Protein AF-A0A1J8QAI2-F1 (afdb_monomer_lite)

InterPro domains:
  IPR027532 Mitochondrial distribution and morphology protein 12 [PF26544] (1-87)
  IPR027532 Mitochondrial distribution and morphology protein 12 [PTHR28204] (1-83)
  IPR031468 Synaptotagmin-like mitochondrial-lipid-binding domain [PS51847] (1-125)

Foldseek 3Di:
DWDDDPVVPPDLVVFVVVQVVVLVVQVVDDDDPVDDRDGDPTDDPDDD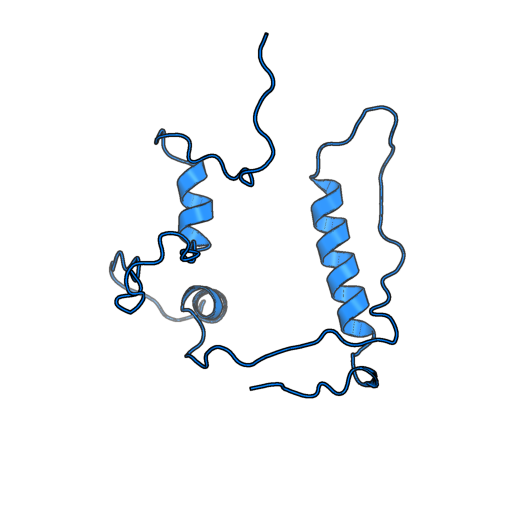DDTDDDPDDDDDDVLVCVVVPPDDDDDDDDPDQPDPPPDPPDPDDDRDQHPVNVVCVVPDDDDDPDPDDPPPDDDDD

Structure (mmCIF, N/CA/C/O backbone):
data_AF-A0A1J8QAI2-F1
#
_entry.id   AF-A0A1J8QAI2-F1
#
loop_
_atom_site.group_PDB
_atom_site.id
_atom_site.type_symbol
_atom_site.label_atom_id
_atom_site.label_alt_id
_atom_site.label_comp_id
_atom_site.label_asym_id
_atom_site.label_entity_id
_atom_site.label_seq_id
_atom_site.pdbx_PDB_ins_code
_atom_site.Cartn_x
_atom_site.Cartn_y
_atom_site.Cartn_z
_atom_site.occupancy
_atom_site.B_iso_or_equiv
_atom_site.auth_seq_id
_atom_site.auth_comp_id
_atom_site.auth_asym_id
_atom_site.auth_atom_id
_atom_site.pdbx_PDB_model_num
ATOM 1 N N . MET A 1 1 ? 8.396 -6.237 -19.706 1.00 78.81 1 MET A N 1
ATOM 2 C CA . MET A 1 1 ? 9.453 -7.139 -19.175 1.00 78.81 1 MET A CA 1
ATOM 3 C C . MET A 1 1 ? 9.090 -7.447 -17.733 1.00 78.81 1 MET A C 1
ATOM 5 O O . MET A 1 1 ? 8.949 -6.489 -16.985 1.00 78.81 1 MET A O 1
ATOM 9 N N . SER A 1 2 ? 8.882 -8.711 -17.353 1.00 85.19 2 SER A N 1
ATOM 10 C CA . SER A 1 2 ? 8.490 -9.062 -15.979 1.00 85.19 2 SER A CA 1
ATOM 11 C C . SER A 1 2 ? 9.674 -8.964 -15.013 1.00 85.19 2 SER A C 1
ATOM 13 O O . SER A 1 2 ? 10.822 -9.221 -15.392 1.00 85.19 2 SER A O 1
ATOM 15 N N . ILE A 1 3 ? 9.402 -8.543 -13.778 1.00 90.94 3 ILE A N 1
ATOM 16 C CA . ILE A 1 3 ? 10.395 -8.442 -12.705 1.00 90.94 3 ILE A CA 1
ATOM 17 C C . ILE A 1 3 ? 9.976 -9.366 -11.567 1.00 90.94 3 ILE A C 1
ATOM 19 O O . ILE A 1 3 ? 8.855 -9.295 -11.077 1.00 90.94 3 ILE A O 1
ATOM 23 N N . GLU A 1 4 ? 10.917 -10.185 -11.107 1.00 90.06 4 GLU A N 1
ATOM 24 C CA . GLU A 1 4 ? 10.738 -11.017 -9.920 1.00 90.06 4 GLU A CA 1
ATOM 25 C C . GLU A 1 4 ? 11.051 -10.214 -8.655 1.00 90.06 4 GLU A C 1
ATOM 27 O O . GLU A 1 4 ? 12.133 -9.634 -8.513 1.00 90.06 4 GLU A O 1
ATOM 32 N N . LEU A 1 5 ? 10.106 -10.196 -7.716 1.00 89.75 5 LEU A N 1
ATOM 33 C CA . LEU A 1 5 ? 10.249 -9.524 -6.429 1.00 89.75 5 LEU A CA 1
ATOM 34 C C . LEU A 1 5 ? 10.503 -10.547 -5.325 1.00 89.75 5 LEU A C 1
ATOM 36 O O . LEU A 1 5 ? 9.773 -11.526 -5.174 1.00 89.75 5 LEU A O 1
ATOM 40 N N . GLU A 1 6 ? 11.496 -10.287 -4.476 1.00 92.31 6 GLU A N 1
ATOM 41 C CA . GLU A 1 6 ? 11.750 -11.116 -3.298 1.00 92.31 6 GLU A CA 1
ATOM 42 C C . GLU A 1 6 ? 10.748 -10.792 -2.176 1.00 92.31 6 GLU A C 1
ATOM 44 O O . GLU A 1 6 ? 11.068 -10.140 -1.181 1.00 92.31 6 GLU A O 1
ATOM 49 N N . TRP A 1 7 ? 9.507 -11.253 -2.351 1.00 93.56 7 TRP A N 1
ATOM 50 C CA . TRP A 1 7 ? 8.355 -10.907 -1.508 1.00 93.56 7 TRP A CA 1
ATOM 51 C C . TRP A 1 7 ? 8.551 -11.230 -0.023 1.00 93.56 7 TRP A C 1
ATOM 53 O O . TRP A 1 7 ? 8.114 -10.493 0.853 1.00 93.56 7 TRP A O 1
ATOM 63 N N . GLN A 1 8 ? 9.293 -12.298 0.272 1.00 89.19 8 GLN A N 1
ATOM 64 C CA . GLN A 1 8 ? 9.574 -12.745 1.641 1.00 89.19 8 GLN A CA 1
ATOM 65 C C . GLN A 1 8 ? 10.468 -11.776 2.431 1.00 89.19 8 GLN A C 1
ATOM 67 O O . GLN A 1 8 ? 10.540 -11.863 3.654 1.00 89.19 8 GLN A O 1
ATOM 72 N N . LYS A 1 9 ? 11.165 -10.855 1.752 1.00 90.56 9 LYS A N 1
ATOM 73 C CA . LYS A 1 9 ? 11.999 -9.829 2.397 1.00 90.56 9 LYS A CA 1
ATOM 74 C C . LYS A 1 9 ? 11.245 -8.543 2.720 1.00 90.56 9 LYS A C 1
ATOM 76 O O . LYS A 1 9 ? 11.853 -7.601 3.233 1.00 90.56 9 LYS A O 1
ATOM 81 N N . LEU A 1 10 ? 9.948 -8.477 2.428 1.00 89.19 10 LEU A N 1
ATOM 82 C CA . LEU A 1 10 ? 9.144 -7.306 2.737 1.00 89.19 10 LEU A CA 1
ATOM 83 C C . LEU A 1 10 ? 9.106 -7.087 4.261 1.00 89.19 10 LEU A C 1
ATOM 85 O O . LEU A 1 10 ? 8.742 -7.973 5.031 1.00 89.19 10 LEU A O 1
ATOM 89 N N . ASN A 1 11 ? 9.559 -5.915 4.708 1.00 87.06 11 ASN A N 1
ATOM 90 C CA . ASN A 1 11 ? 9.813 -5.660 6.125 1.00 87.06 11 ASN A CA 1
ATOM 91 C C . ASN A 1 11 ? 8.500 -5.387 6.888 1.00 87.06 11 ASN A C 1
ATOM 93 O O . ASN A 1 11 ? 7.730 -4.524 6.456 1.00 87.06 11 ASN A O 1
ATOM 97 N N . PRO A 1 12 ? 8.267 -6.015 8.059 1.00 88.62 12 PRO A N 1
ATOM 98 C CA . PRO A 1 12 ? 7.130 -5.698 8.926 1.00 88.62 12 PRO A CA 1
ATOM 99 C C . PRO A 1 12 ? 6.984 -4.209 9.282 1.00 88.62 12 PRO A C 1
ATOM 101 O O . PRO A 1 12 ? 5.867 -3.736 9.481 1.00 88.62 12 PRO A O 1
ATOM 104 N N . SER A 1 13 ? 8.077 -3.436 9.310 1.00 92.56 13 SER A N 1
ATOM 105 C CA . SER A 1 13 ? 8.017 -1.986 9.566 1.00 92.56 13 SER A CA 1
ATOM 106 C C . SER A 1 13 ? 7.226 -1.203 8.508 1.00 92.56 13 SER A C 1
ATOM 108 O O . SER A 1 13 ? 6.613 -0.176 8.823 1.00 92.56 13 SER A O 1
ATOM 110 N N . LEU A 1 14 ? 7.198 -1.693 7.262 1.00 92.19 14 LEU A N 1
ATOM 111 C CA . LEU A 1 14 ? 6.394 -1.114 6.187 1.00 92.19 14 LEU A CA 1
ATOM 112 C C . LEU A 1 14 ? 4.898 -1.287 6.475 1.00 92.19 14 LEU A C 1
ATOM 114 O O . LEU A 1 14 ? 4.131 -0.347 6.277 1.00 92.19 14 LEU A O 1
ATOM 118 N N . ALA A 1 15 ? 4.495 -2.454 6.990 1.00 93.38 15 ALA A N 1
ATOM 119 C CA . ALA A 1 15 ? 3.109 -2.715 7.369 1.00 93.38 15 ALA A CA 1
ATOM 120 C C . ALA A 1 15 ? 2.657 -1.767 8.484 1.00 93.38 15 ALA A C 1
ATOM 122 O O . ALA A 1 15 ? 1.591 -1.168 8.375 1.00 93.38 15 ALA A O 1
ATOM 123 N N . THR A 1 16 ? 3.489 -1.556 9.511 1.00 95.19 16 THR A N 1
ATOM 124 C CA . THR A 1 16 ? 3.195 -0.596 10.589 1.00 95.19 16 THR A CA 1
ATOM 125 C C . TH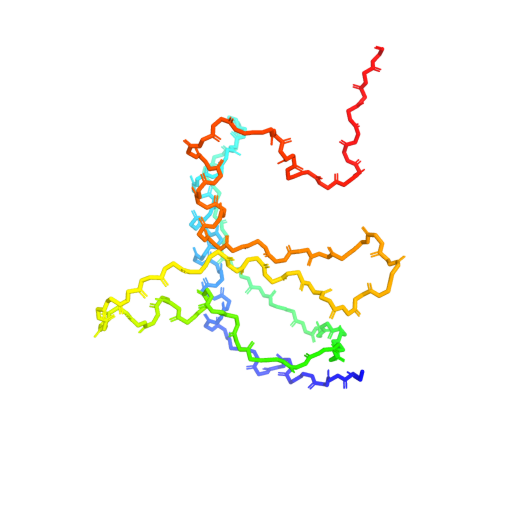R A 1 16 ? 3.025 0.824 10.050 1.00 95.19 16 THR A C 1
ATOM 127 O O . THR A 1 16 ? 2.036 1.482 10.355 1.00 95.19 16 THR A O 1
ATOM 130 N N . THR A 1 17 ? 3.935 1.267 9.178 1.00 95.75 17 THR A N 1
ATOM 131 C CA . THR A 1 17 ? 3.861 2.609 8.577 1.00 95.75 17 THR A CA 1
ATOM 132 C C . THR A 1 17 ? 2.590 2.775 7.738 1.00 95.75 17 THR A C 1
ATOM 134 O O . THR A 1 17 ? 1.939 3.820 7.778 1.00 95.75 17 THR A O 1
ATOM 137 N N . LEU A 1 18 ? 2.202 1.740 6.988 1.00 95.38 18 LEU A N 1
ATOM 138 C CA . LEU A 1 18 ? 0.977 1.751 6.194 1.00 95.38 18 LEU A CA 1
ATOM 139 C C . LEU A 1 18 ? -0.275 1.787 7.082 1.00 95.38 18 LEU A C 1
ATOM 141 O O . LEU A 1 18 ? -1.195 2.553 6.796 1.00 95.38 18 LEU A O 1
ATOM 145 N N . VAL A 1 19 ? -0.295 1.022 8.177 1.00 96.56 19 VAL A N 1
ATOM 146 C CA . VAL A 1 19 ? -1.374 1.053 9.178 1.00 96.56 19 VAL A CA 1
ATOM 147 C C . VAL A 1 19 ? -1.531 2.456 9.766 1.00 96.56 19 VAL A C 1
ATOM 149 O O . VAL A 1 19 ? -2.652 2.964 9.807 1.00 96.56 19 VAL A O 1
ATOM 152 N N . ASP A 1 20 ? -0.436 3.123 10.135 1.00 96.62 20 ASP A N 1
ATOM 153 C CA . ASP A 1 20 ? -0.476 4.491 10.671 1.00 96.62 20 ASP A CA 1
ATOM 154 C C . ASP A 1 20 ? -1.054 5.489 9.657 1.00 96.62 20 ASP A C 1
ATOM 156 O O . ASP A 1 20 ? -1.912 6.314 9.992 1.00 96.62 20 ASP A O 1
ATOM 160 N N . ILE A 1 21 ? -0.625 5.397 8.393 1.00 96.56 21 ILE A N 1
ATOM 161 C CA . ILE A 1 21 ? -1.133 6.251 7.312 1.00 96.56 21 ILE A CA 1
ATOM 162 C C . ILE A 1 21 ? -2.632 6.023 7.102 1.00 96.56 21 ILE A C 1
ATOM 164 O O . ILE A 1 21 ? -3.385 6.996 7.003 1.00 96.56 21 ILE A O 1
ATOM 168 N N . LEU A 1 22 ? -3.075 4.766 7.043 1.00 96.19 22 LEU A N 1
ATOM 169 C CA . LEU A 1 22 ? -4.479 4.424 6.823 1.00 96.19 22 LEU A CA 1
ATOM 170 C C . LEU A 1 22 ? -5.355 4.849 8.004 1.00 96.19 22 LEU A C 1
ATOM 172 O O . LEU A 1 22 ? -6.394 5.471 7.792 1.00 96.19 22 LEU A O 1
ATOM 176 N N . ASN A 1 23 ? -4.917 4.603 9.240 1.00 96.38 23 ASN A N 1
ATOM 177 C CA . ASN A 1 23 ? -5.631 5.050 10.434 1.00 96.38 23 ASN A CA 1
ATOM 178 C C . ASN A 1 23 ? -5.761 6.574 10.469 1.00 96.38 23 ASN A C 1
ATOM 180 O O . ASN A 1 23 ? -6.849 7.085 10.736 1.00 96.38 23 ASN A O 1
ATOM 184 N N . ARG A 1 24 ? -4.713 7.316 10.087 1.00 95.56 24 ARG A N 1
ATOM 185 C CA . ARG A 1 24 ? -4.799 8.776 9.941 1.00 95.56 24 ARG A CA 1
ATOM 186 C C . ARG A 1 24 ? -5.884 9.190 8.942 1.00 95.56 24 ARG A C 1
ATOM 188 O O . ARG A 1 24 ? -6.627 10.121 9.234 1.00 95.56 24 ARG A O 1
ATOM 195 N N . GLN A 1 25 ? -6.023 8.501 7.809 1.00 94.50 25 GLN A N 1
ATOM 196 C CA . GLN A 1 25 ? -7.092 8.790 6.837 1.00 94.50 25 GLN A CA 1
ATOM 197 C C . GLN A 1 25 ? -8.487 8.395 7.348 1.00 94.50 25 GLN A C 1
ATOM 199 O O . GLN A 1 25 ? -9.462 9.113 7.125 1.00 94.50 25 GLN A O 1
ATOM 204 N N . LEU A 1 26 ? -8.609 7.289 8.085 1.00 92.38 26 LEU A N 1
ATOM 205 C CA . LEU A 1 26 ? -9.893 6.858 8.646 1.00 92.38 26 LEU A CA 1
ATOM 206 C C . LEU A 1 26 ? -10.445 7.847 9.680 1.00 92.38 26 LEU A C 1
ATOM 208 O O . LEU A 1 26 ? -11.663 7.979 9.794 1.00 92.38 26 LEU A O 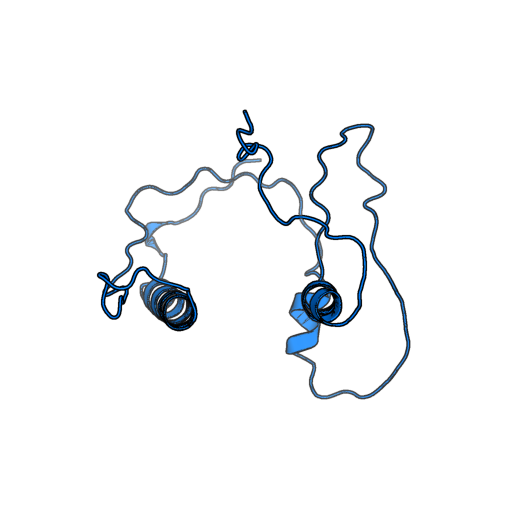1
ATOM 212 N N . THR A 1 27 ? -9.586 8.595 10.383 1.00 91.00 27 THR A N 1
ATOM 213 C CA . THR A 1 27 ? -10.055 9.615 11.340 1.00 91.00 27 THR A CA 1
ATOM 214 C C . THR A 1 27 ? -10.823 10.766 10.690 1.00 91.00 27 THR A C 1
ATOM 216 O O . THR A 1 27 ? -11.721 11.323 11.321 1.00 91.00 27 THR A O 1
ATOM 219 N N . THR A 1 28 ? -10.498 11.121 9.445 1.00 89.81 28 THR A N 1
ATOM 220 C CA . THR A 1 28 ? -11.115 12.246 8.722 1.00 89.81 28 THR A CA 1
ATOM 221 C C . THR A 1 28 ? -12.230 11.805 7.775 1.00 89.81 28 THR A C 1
ATOM 223 O O . THR A 1 28 ? -12.953 12.644 7.236 1.00 89.81 28 THR A O 1
ATOM 226 N N . THR A 1 29 ? -12.393 10.497 7.574 1.00 90.56 29 THR A N 1
ATOM 227 C CA . THR A 1 29 ? -13.374 9.936 6.645 1.00 90.56 29 THR A CA 1
ATOM 228 C C . THR A 1 29 ? -14.784 9.986 7.240 1.00 90.56 29 THR A C 1
ATOM 230 O O . THR A 1 29 ? -15.007 9.636 8.401 1.00 90.56 29 THR A O 1
ATOM 233 N N . GLN A 1 30 ? -15.770 10.405 6.440 1.00 91.44 30 GLN A N 1
ATOM 234 C CA . GLN A 1 30 ? -17.171 10.412 6.861 1.00 91.44 30 GLN A CA 1
ATOM 235 C C . GLN A 1 30 ? -17.663 8.976 7.081 1.00 91.44 30 GLN A C 1
ATOM 237 O O . GLN A 1 30 ? -17.495 8.117 6.217 1.00 91.44 30 GLN A O 1
ATOM 242 N N . ARG A 1 31 ? -18.319 8.724 8.220 1.00 89.31 31 ARG A N 1
ATOM 243 C CA . ARG A 1 31 ? -18.929 7.423 8.518 1.00 89.31 31 ARG A CA 1
ATOM 244 C C . ARG A 1 31 ? -20.414 7.540 8.871 1.00 89.31 31 ARG A C 1
ATOM 246 O O . ARG A 1 31 ? -20.829 8.570 9.406 1.00 89.31 31 ARG A O 1
ATOM 253 N N . PRO A 1 32 ? -21.208 6.480 8.641 1.00 92.81 32 PRO A N 1
ATOM 254 C CA . PRO A 1 32 ? -22.579 6.395 9.134 1.00 92.81 32 PRO A CA 1
ATOM 255 C C . PRO A 1 32 ? -22.656 6.475 10.664 1.00 92.81 32 PRO A C 1
ATOM 257 O O . PRO A 1 32 ? -21.772 5.987 11.364 1.00 92.81 32 PRO A O 1
ATOM 260 N N . SER A 1 33 ? -23.753 7.019 11.195 1.00 90.44 33 SER A N 1
ATOM 261 C CA . SER A 1 33 ? -23.937 7.255 12.639 1.00 90.44 33 SER A CA 1
ATOM 262 C C . SER A 1 33 ? -23.970 5.989 13.503 1.00 90.44 33 SER A C 1
ATOM 264 O O . SER A 1 33 ? -23.743 6.071 14.707 1.00 90.44 33 SER A O 1
ATOM 266 N N . PHE A 1 34 ? -24.241 4.826 12.908 1.00 94.12 34 PHE A N 1
ATOM 267 C CA . PHE A 1 34 ? -24.246 3.538 13.605 1.00 94.12 34 PHE A CA 1
ATOM 268 C C . PHE A 1 34 ? -22.861 2.879 13.685 1.00 94.12 34 PHE A C 1
ATOM 270 O O . PHE A 1 34 ? -22.698 1.903 14.414 1.00 94.12 34 PHE A O 1
ATOM 277 N N . ILE A 1 35 ? -21.865 3.388 12.952 1.00 90.00 35 ILE A N 1
ATOM 278 C CA . ILE A 1 35 ? -20.480 2.912 13.020 1.00 90.00 35 ILE A CA 1
ATOM 279 C C . ILE A 1 35 ? -19.715 3.841 13.969 1.00 90.00 35 ILE A C 1
ATOM 281 O O . ILE A 1 35 ? -19.754 5.064 13.835 1.00 90.00 35 ILE A O 1
ATOM 285 N N . GLY A 1 36 ? -19.050 3.262 14.969 1.00 88.44 36 GLY A N 1
ATOM 286 C CA . GLY A 1 36 ? -18.181 3.983 15.903 1.00 88.44 36 GLY A CA 1
ATOM 287 C C . GLY A 1 36 ? -16.818 4.335 15.291 1.00 88.44 36 GLY A C 1
ATOM 288 O O . GLY A 1 36 ? -16.636 4.232 14.079 1.00 88.44 36 GLY A O 1
ATOM 289 N N . PRO A 1 37 ? -15.842 4.779 16.098 1.00 89.25 37 PRO A N 1
ATOM 290 C CA . PRO A 1 37 ? -14.451 4.873 15.659 1.00 89.25 37 PRO A CA 1
ATOM 291 C C . PRO A 1 37 ? -13.970 3.538 15.074 1.00 89.25 37 PRO A C 1
ATOM 293 O O . PRO A 1 37 ? -14.243 2.486 15.647 1.00 89.25 37 PRO A O 1
ATOM 296 N N . VAL A 1 38 ? -13.291 3.596 13.928 1.00 92.56 38 VAL A N 1
ATOM 297 C CA . VAL A 1 38 ? -12.738 2.426 13.236 1.00 92.56 38 VAL A CA 1
ATOM 298 C C . VAL A 1 38 ? -11.235 2.603 13.141 1.00 92.56 38 VAL A C 1
ATOM 300 O O . VAL A 1 38 ? -10.764 3.671 12.753 1.00 92.56 38 VAL A O 1
ATOM 303 N N . GLU A 1 39 ? -10.511 1.543 13.470 1.00 95.19 39 GLU A N 1
ATOM 304 C CA . GLU A 1 39 ? -9.062 1.464 13.359 1.00 95.19 39 GLU A CA 1
ATOM 305 C C . GLU A 1 39 ? -8.658 0.131 12.727 1.00 95.19 39 GLU A C 1
ATOM 307 O O . GLU A 1 39 ? -9.325 -0.895 12.882 1.00 95.19 39 GLU A O 1
ATOM 312 N N . ILE A 1 40 ? -7.555 0.161 11.995 1.00 96.12 40 ILE A N 1
ATOM 313 C CA . ILE A 1 40 ? -6.867 -1.003 11.462 1.00 96.12 40 ILE A CA 1
ATOM 314 C C . ILE A 1 40 ? -5.893 -1.471 12.535 1.00 96.12 40 ILE A C 1
ATOM 316 O O . ILE A 1 40 ? -5.001 -0.725 12.937 1.00 96.12 40 ILE A O 1
ATOM 320 N N . SER A 1 41 ? -6.066 -2.711 12.986 1.00 95.06 41 SER A N 1
ATOM 321 C CA . SER A 1 41 ? -5.236 -3.321 14.028 1.00 95.06 41 SER A CA 1
ATOM 322 C C . SER A 1 41 ? -3.934 -3.908 13.488 1.00 95.06 41 SER A C 1
ATOM 324 O O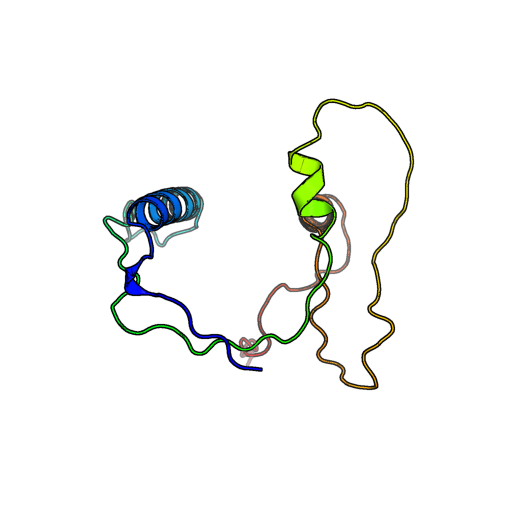 . SER A 1 41 ? -2.918 -3.916 14.178 1.00 95.06 41 SER A O 1
ATOM 326 N N . SER A 1 42 ? -3.959 -4.434 12.265 1.00 94.50 42 SER A N 1
ATOM 327 C CA . SER A 1 42 ? -2.809 -5.067 11.623 1.00 94.50 42 SER A CA 1
ATOM 328 C C . SER A 1 42 ? -3.005 -5.136 10.113 1.00 94.50 42 SER A C 1
ATOM 330 O O . SER A 1 42 ? -4.135 -5.103 9.622 1.00 94.50 42 SER A O 1
ATOM 332 N N . LEU A 1 43 ? -1.892 -5.230 9.390 1.00 94.44 43 LEU A N 1
ATOM 333 C CA . LEU A 1 43 ? -1.860 -5.427 7.949 1.00 94.44 43 LEU A CA 1
ATOM 334 C C . LEU A 1 43 ? -0.829 -6.506 7.628 1.00 94.44 43 LEU A C 1
ATOM 336 O O . LEU A 1 43 ? 0.291 -6.462 8.132 1.00 94.44 43 LEU A O 1
ATOM 340 N N . ASP A 1 44 ? -1.227 -7.453 6.788 1.00 93.38 44 ASP A N 1
ATOM 341 C CA . ASP A 1 44 ? -0.365 -8.496 6.245 1.00 93.38 44 ASP A CA 1
ATOM 342 C C . ASP A 1 44 ? -0.365 -8.384 4.717 1.00 93.38 44 ASP A C 1
ATOM 344 O O . ASP A 1 44 ? -1.420 -8.236 4.097 1.00 93.38 44 ASP A O 1
ATOM 348 N N . PHE A 1 45 ? 0.823 -8.433 4.120 1.00 91.62 45 PHE A N 1
ATOM 349 C CA . PHE A 1 45 ? 1.006 -8.404 2.668 1.00 91.62 45 PHE A CA 1
ATOM 350 C C . PHE A 1 45 ? 0.732 -9.766 2.020 1.00 91.62 45 PHE A C 1
ATOM 352 O O . PHE A 1 45 ? 0.663 -9.865 0.794 1.00 91.62 45 PHE A O 1
ATOM 359 N N . GLY A 1 46 ? 0.560 -10.810 2.833 1.00 92.25 46 GLY A N 1
ATOM 360 C CA . GLY A 1 46 ? 0.318 -12.164 2.369 1.00 92.25 46 GLY A CA 1
ATOM 361 C C . GLY A 1 46 ? 1.565 -12.805 1.766 1.00 92.25 46 GLY A C 1
ATOM 362 O O . GLY A 1 46 ? 2.656 -12.238 1.731 1.00 92.25 46 GLY A O 1
ATOM 363 N N . THR A 1 47 ? 1.403 -14.034 1.287 1.00 92.88 47 THR A N 1
ATOM 364 C CA . THR A 1 47 ? 2.517 -14.868 0.811 1.00 92.88 47 THR A CA 1
ATOM 365 C C . THR A 1 47 ? 2.669 -14.892 -0.706 1.00 92.88 47 THR A C 1
ATOM 367 O O . THR A 1 47 ? 3.685 -15.379 -1.200 1.00 92.88 47 THR A O 1
ATOM 370 N N . VAL A 1 48 ? 1.673 -14.387 -1.439 1.00 93.62 48 VAL A N 1
ATOM 371 C CA . VAL A 1 48 ? 1.628 -14.407 -2.903 1.00 93.62 48 VAL A CA 1
ATOM 372 C C . VAL A 1 48 ? 1.977 -13.012 -3.429 1.00 93.62 48 VAL A C 1
ATOM 374 O O . VAL A 1 48 ? 1.224 -12.078 -3.146 1.00 93.62 48 VAL A O 1
ATOM 377 N N . PRO A 1 49 ? 3.088 -12.846 -4.170 1.00 93.69 49 PRO A N 1
ATOM 378 C CA . PRO A 1 49 ? 3.425 -11.564 -4.773 1.00 93.69 49 PRO A CA 1
ATOM 379 C C . PRO A 1 49 ? 2.478 -11.215 -5.929 1.00 93.69 49 PRO A C 1
ATOM 381 O O . PRO A 1 49 ? 1.927 -12.115 -6.571 1.00 93.69 49 PRO A O 1
ATOM 384 N N . PRO A 1 50 ? 2.309 -9.919 -6.230 1.00 93.06 50 PRO A N 1
ATOM 385 C CA . PRO A 1 50 ? 1.678 -9.489 -7.469 1.00 93.06 50 PRO A CA 1
ATOM 386 C C . PRO A 1 50 ? 2.580 -9.783 -8.676 1.00 93.06 50 PRO A C 1
ATOM 388 O O . PRO A 1 50 ? 3.802 -9.838 -8.547 1.00 93.06 50 PRO A O 1
ATOM 391 N N . ASP A 1 51 ? 1.967 -9.908 -9.853 1.00 93.88 51 ASP A N 1
ATOM 392 C CA . ASP A 1 51 ? 2.688 -9.922 -11.127 1.00 93.88 51 ASP A CA 1
ATOM 393 C C . ASP A 1 51 ? 3.023 -8.479 -11.536 1.00 93.88 51 ASP A C 1
ATOM 395 O O . ASP A 1 51 ? 2.143 -7.611 -11.539 1.00 93.88 51 ASP A O 1
ATOM 399 N N . VAL A 1 52 ? 4.301 -8.197 -11.802 1.00 92.75 52 VAL A N 1
ATOM 400 C CA . VAL A 1 52 ? 4.811 -6.836 -12.025 1.00 92.75 52 VAL A CA 1
ATOM 401 C C . VAL A 1 52 ? 5.645 -6.783 -13.298 1.00 92.75 52 VAL A C 1
ATOM 403 O O . VAL A 1 52 ? 6.630 -7.506 -13.460 1.00 92.75 52 VAL A O 1
ATOM 406 N N . GLU A 1 53 ? 5.298 -5.843 -14.175 1.00 93.12 53 GLU A N 1
ATOM 407 C CA . GLU A 1 53 ? 6.018 -5.583 -15.416 1.00 93.12 53 GLU A CA 1
ATOM 408 C C . GLU A 1 53 ? 6.622 -4.177 -15.442 1.00 93.12 53 GLU A C 1
ATOM 410 O O . GLU A 1 53 ? 5.978 -3.187 -15.091 1.00 93.12 53 GLU A O 1
ATOM 415 N N . LEU A 1 54 ? 7.867 -4.075 -15.913 1.00 89.88 54 LEU A N 1
ATOM 416 C CA . LEU A 1 54 ? 8.493 -2.791 -16.205 1.00 89.88 54 LEU A CA 1
ATOM 417 C C . LEU A 1 54 ? 7.904 -2.216 -17.498 1.00 89.88 54 LEU A C 1
ATOM 419 O O . LEU A 1 54 ? 8.141 -2.766 -18.580 1.00 89.88 54 LEU A O 1
ATOM 423 N N . VAL A 1 55 ? 7.178 -1.107 -17.362 1.00 92.12 55 VAL A N 1
ATOM 424 C CA . VAL A 1 55 ? 6.616 -0.340 -18.483 1.00 92.12 55 VAL A CA 1
ATOM 425 C C . VAL A 1 55 ? 7.577 0.762 -18.935 1.00 92.12 55 VAL A C 1
ATOM 427 O O . VAL A 1 55 ? 7.837 0.893 -20.126 1.00 92.12 55 VAL A O 1
ATOM 430 N N . ASP A 1 56 ? 8.133 1.530 -17.995 1.00 91.38 56 ASP A N 1
ATOM 431 C CA . ASP A 1 56 ? 9.031 2.654 -18.277 1.00 91.38 56 ASP A CA 1
ATOM 432 C C . ASP A 1 56 ? 9.974 2.911 -17.086 1.00 91.38 56 ASP A C 1
ATOM 434 O O . ASP A 1 56 ? 9.656 2.554 -15.947 1.00 91.38 56 ASP A O 1
ATOM 438 N N . LEU A 1 57 ? 11.129 3.531 -17.337 1.00 90.75 57 LEU A N 1
ATOM 439 C CA . LEU A 1 57 ? 12.084 3.962 -16.313 1.00 90.75 57 LEU A CA 1
ATOM 440 C C . LEU A 1 57 ? 12.485 5.413 -16.582 1.00 90.75 57 LEU A C 1
ATOM 442 O O . LEU A 1 57 ? 13.108 5.727 -17.594 1.00 90.75 57 LEU A O 1
ATOM 446 N N . ARG A 1 58 ? 12.128 6.298 -15.648 1.00 89.56 58 ARG A N 1
ATOM 447 C CA . ARG A 1 58 ? 12.330 7.748 -15.742 1.00 89.56 58 ARG A CA 1
ATOM 448 C C . ARG A 1 58 ? 12.893 8.318 -14.449 1.00 89.56 58 ARG A C 1
ATOM 450 O O . ARG A 1 58 ? 12.849 7.673 -13.403 1.00 89.56 58 ARG A O 1
ATOM 457 N N . ASP A 1 59 ? 13.360 9.559 -14.534 1.00 92.69 59 ASP A N 1
ATOM 458 C CA . ASP A 1 59 ? 13.709 10.354 -13.362 1.00 92.69 59 ASP A CA 1
ATOM 459 C C . ASP A 1 59 ? 12.499 10.556 -12.440 1.00 92.69 59 ASP A C 1
ATOM 461 O O . ASP A 1 59 ? 11.344 10.600 -12.878 1.00 92.69 59 ASP A O 1
ATOM 465 N N . ILE A 1 60 ? 12.782 10.702 -11.143 1.00 88.75 60 ILE A N 1
ATOM 466 C CA . ILE A 1 60 ? 11.767 10.948 -10.117 1.00 88.75 60 ILE A CA 1
ATOM 467 C C . ILE A 1 60 ? 11.044 12.256 -10.436 1.00 88.75 60 ILE A C 1
ATOM 469 O O . ILE A 1 60 ? 11.662 13.294 -10.678 1.00 88.75 60 ILE A O 1
ATOM 473 N N . TYR A 1 61 ? 9.713 12.210 -10.416 1.00 85.62 61 TYR A N 1
ATOM 474 C CA . TYR A 1 61 ? 8.902 13.381 -10.714 1.00 85.62 61 TYR A CA 1
ATOM 475 C C . TYR A 1 61 ? 9.154 14.503 -9.696 1.00 85.62 61 TYR A C 1
ATOM 477 O O . TYR A 1 61 ? 9.251 14.243 -8.495 1.00 85.62 61 TYR A O 1
ATOM 485 N N . ARG A 1 62 ? 9.223 15.755 -10.175 1.00 84.88 62 ARG A N 1
ATOM 486 C CA . ARG 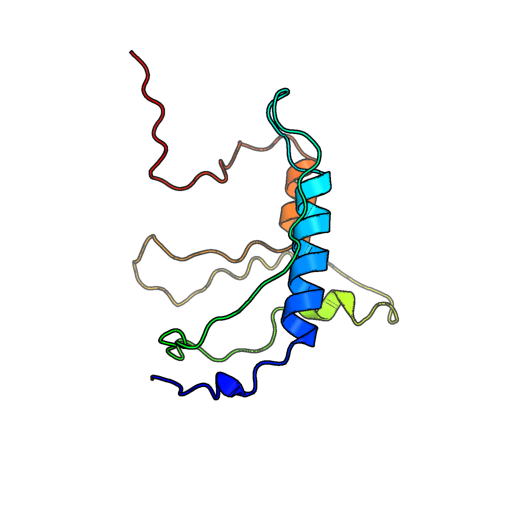A 1 62 ? 9.656 16.927 -9.390 1.00 84.88 62 ARG A CA 1
ATOM 487 C C . ARG A 1 62 ? 8.898 17.082 -8.068 1.00 84.88 62 ARG A C 1
ATOM 489 O O . ARG A 1 62 ? 9.522 17.337 -7.045 1.00 84.88 62 ARG A O 1
ATOM 496 N N . ASP A 1 63 ? 7.595 16.801 -8.056 1.00 82.12 63 ASP A N 1
ATOM 497 C CA . ASP A 1 63 ? 6.781 16.846 -6.836 1.00 82.12 63 ASP A CA 1
ATOM 498 C C . ASP A 1 63 ? 7.330 15.979 -5.696 1.00 82.12 63 ASP A C 1
ATOM 500 O O . ASP A 1 63 ? 7.112 16.300 -4.536 1.00 82.12 63 ASP A O 1
ATOM 504 N N . PHE A 1 64 ? 8.003 14.859 -5.973 1.00 84.56 64 PHE A N 1
ATOM 505 C CA . PHE A 1 64 ? 8.580 14.006 -4.926 1.00 84.56 64 PHE A CA 1
ATOM 506 C C . PHE A 1 64 ? 9.920 14.527 -4.390 1.00 84.56 64 PHE A C 1
ATOM 508 O O . PHE A 1 64 ? 10.334 14.091 -3.320 1.00 84.56 64 PHE A O 1
ATOM 515 N N . LEU A 1 65 ? 10.576 15.448 -5.103 1.00 84.88 65 LEU A N 1
ATOM 516 C CA . LEU A 1 65 ? 11.856 16.046 -4.714 1.00 84.88 65 LEU A CA 1
ATOM 517 C C . LEU A 1 65 ? 11.668 17.359 -3.943 1.00 84.88 65 LEU A C 1
ATOM 519 O O . LEU A 1 65 ? 12.408 17.616 -2.996 1.00 84.88 65 LEU A O 1
ATOM 523 N N . GLU A 1 66 ? 10.647 18.149 -4.295 1.00 71.50 66 GLU A N 1
ATOM 524 C CA . GLU A 1 66 ? 10.375 19.469 -3.696 1.00 71.50 66 GLU A CA 1
ATOM 525 C C . GLU A 1 66 ? 10.165 19.418 -2.164 1.00 71.50 66 GLU A C 1
ATOM 527 O O . GLU A 1 66 ? 10.485 20.379 -1.470 1.00 71.50 66 GLU A O 1
ATOM 532 N N . ASP A 1 67 ? 9.719 18.285 -1.603 1.00 58.59 67 ASP A N 1
ATOM 533 C CA . ASP A 1 67 ? 9.581 18.102 -0.145 1.00 58.59 67 ASP A CA 1
ATOM 534 C C . ASP A 1 67 ? 10.928 17.856 0.582 1.00 58.59 67 ASP A C 1
ATOM 536 O O . ASP A 1 67 ? 10.974 17.877 1.812 1.00 58.59 67 ASP A O 1
ATOM 540 N N . SER A 1 68 ? 12.028 17.624 -0.147 1.00 50.38 68 SER A N 1
ATOM 541 C CA . SER A 1 68 ? 13.364 17.349 0.419 1.00 50.38 68 SER A CA 1
ATOM 542 C C . SER A 1 68 ? 14.327 18.545 0.394 1.00 50.38 68 SER A C 1
ATOM 544 O O . SER A 1 68 ? 15.338 18.526 1.095 1.00 50.38 68 SER A O 1
ATOM 546 N N . GLU A 1 69 ? 13.995 19.610 -0.344 1.00 51.84 69 GLU A N 1
ATOM 547 C CA . GLU A 1 69 ? 14.846 20.794 -0.551 1.00 51.84 69 GLU A CA 1
ATOM 548 C C . GLU A 1 69 ? 14.328 22.053 0.166 1.00 51.84 69 GLU A C 1
ATOM 550 O O . GLU A 1 69 ? 14.456 23.172 -0.333 1.00 51.84 69 GLU A O 1
ATOM 555 N N . SER A 1 70 ? 13.780 21.925 1.381 1.00 50.88 70 SER A N 1
ATOM 556 C CA . SER A 1 70 ? 13.463 23.090 2.226 1.00 50.88 70 SER A CA 1
ATOM 557 C C . SER A 1 70 ? 14.737 23.754 2.792 1.00 50.88 70 SER A C 1
ATOM 559 O O . SER A 1 70 ? 14.931 23.828 4.007 1.00 50.88 70 SER A O 1
ATOM 561 N N . GLY A 1 71 ? 15.637 24.197 1.913 1.00 49.59 71 GLY A N 1
ATOM 562 C CA . GLY A 1 71 ? 16.925 24.781 2.270 1.00 49.59 71 GLY A CA 1
ATOM 563 C C . GLY A 1 71 ? 17.640 25.552 1.159 1.00 49.59 71 GLY A C 1
ATOM 564 O O . GLY A 1 71 ? 18.820 25.846 1.325 1.00 49.59 71 GLY A O 1
ATOM 565 N N . SER A 1 72 ? 17.003 25.890 0.034 1.00 40.91 72 SER A N 1
ATOM 566 C CA . SER A 1 72 ? 17.608 26.801 -0.952 1.00 40.91 72 SER A CA 1
ATOM 567 C C . SER A 1 72 ? 16.541 27.652 -1.640 1.00 40.91 72 SER A C 1
ATOM 569 O O . SER A 1 72 ? 15.567 27.149 -2.186 1.00 40.91 72 SER A O 1
ATOM 571 N N . GLU A 1 73 ? 16.705 28.962 -1.503 1.00 46.22 73 GLU A N 1
ATOM 572 C CA . GLU A 1 73 ? 15.770 30.023 -1.868 1.00 46.22 73 GLU A CA 1
ATOM 573 C C . GLU A 1 73 ? 15.711 30.276 -3.386 1.00 46.22 73 GLU A C 1
ATOM 575 O O . GLU A 1 73 ? 16.746 30.242 -4.044 1.00 46.22 73 GLU A O 1
ATOM 580 N N . SER A 1 74 ? 14.525 30.689 -3.874 1.00 41.47 74 SER A N 1
ATOM 581 C CA . SER A 1 74 ? 14.244 31.415 -5.143 1.00 41.47 74 SER A CA 1
ATOM 582 C C . SER A 1 74 ? 14.576 30.670 -6.460 1.00 41.47 74 SER A C 1
ATOM 584 O O . SER A 1 74 ? 15.589 30.006 -6.569 1.00 41.47 74 SER A O 1
ATOM 586 N N . GLU A 1 75 ? 13.805 30.695 -7.551 1.00 43.56 75 GLU A N 1
ATOM 587 C CA . GLU A 1 75 ? 12.834 31.658 -8.070 1.00 43.56 75 GLU A CA 1
ATOM 588 C C . GLU A 1 75 ? 12.107 31.024 -9.287 1.00 43.56 75 GLU A C 1
ATOM 590 O O . GLU A 1 75 ? 12.637 30.126 -9.937 1.00 43.56 75 GLU A O 1
ATOM 595 N N . ALA A 1 76 ? 10.930 31.565 -9.613 1.00 41.84 76 ALA A N 1
ATOM 596 C CA . ALA A 1 76 ? 10.279 31.574 -10.931 1.00 41.84 76 ALA A CA 1
ATOM 597 C C . ALA A 1 76 ? 9.706 30.266 -11.540 1.00 41.84 76 ALA A C 1
ATOM 599 O O . ALA A 1 76 ? 10.363 29.465 -12.196 1.00 41.84 76 ALA A O 1
ATOM 600 N N . GLU A 1 77 ? 8.381 30.147 -11.402 1.00 45.22 77 GLU A N 1
ATOM 601 C CA . GLU A 1 77 ? 7.447 30.152 -12.542 1.00 45.22 77 GLU A CA 1
ATOM 602 C C . GLU A 1 77 ? 7.845 29.344 -13.788 1.00 45.22 77 GLU A C 1
ATOM 604 O O . GLU A 1 77 ? 8.232 29.891 -14.813 1.00 45.22 77 GLU A O 1
ATOM 609 N N . HIS A 1 78 ? 7.586 28.039 -13.763 1.00 40.31 78 HIS A N 1
ATOM 610 C CA . HIS A 1 78 ? 7.122 27.373 -14.972 1.00 40.31 78 HIS A CA 1
ATOM 611 C C . HIS A 1 78 ? 5.877 26.560 -14.634 1.00 40.31 78 HIS A C 1
ATOM 613 O O . HIS A 1 78 ? 5.906 25.625 -13.837 1.00 40.31 78 HIS A O 1
ATOM 619 N N . GLU A 1 79 ? 4.759 26.965 -15.224 1.00 48.81 79 GLU A N 1
ATOM 620 C CA . GLU A 1 79 ? 3.590 26.130 -15.442 1.00 48.81 79 GLU A CA 1
ATOM 621 C C . GLU A 1 79 ? 3.998 25.055 -16.452 1.00 48.81 79 GLU A C 1
ATOM 623 O O . GLU A 1 79 ? 3.951 25.245 -17.661 1.00 48.81 79 GLU A O 1
ATOM 628 N N . ASN A 1 80 ? 4.526 23.944 -15.956 1.00 44.94 80 ASN A N 1
ATOM 629 C CA . ASN A 1 80 ? 4.847 22.786 -16.774 1.00 44.94 80 ASN A CA 1
ATOM 630 C C . ASN A 1 80 ? 3.947 21.620 -16.375 1.00 44.94 80 ASN A C 1
ATOM 632 O O . ASN A 1 80 ? 4.369 20.670 -15.718 1.00 44.94 80 ASN A O 1
ATOM 636 N N . VAL A 1 81 ? 2.696 21.698 -16.835 1.00 48.06 81 VAL A N 1
ATOM 637 C CA . VAL A 1 81 ? 1.924 20.503 -17.185 1.00 48.06 81 VAL A CA 1
ATOM 638 C C . VAL A 1 81 ? 2.676 19.856 -18.347 1.00 48.06 81 VAL A C 1
ATOM 640 O O . VAL A 1 81 ? 2.614 20.325 -19.483 1.00 48.06 81 VAL A O 1
ATOM 643 N N . LYS A 1 82 ? 3.497 18.840 -18.065 1.00 51.12 82 LYS A N 1
ATOM 644 C CA . LYS A 1 82 ? 4.128 18.061 -19.133 1.00 51.12 82 LYS A CA 1
ATOM 645 C C . LYS A 1 82 ? 3.068 17.143 -19.730 1.00 51.12 82 LYS A C 1
ATOM 647 O O . LYS A 1 82 ? 2.851 16.040 -19.237 1.00 51.12 82 LYS A O 1
ATOM 652 N N . VAL A 1 83 ? 2.452 17.617 -20.812 1.00 48.47 83 VAL A N 1
ATOM 653 C CA . VAL A 1 83 ? 1.757 16.770 -21.782 1.00 48.47 83 VAL A CA 1
ATOM 654 C C . VAL A 1 83 ? 2.761 15.731 -22.270 1.00 48.47 83 VAL A C 1
ATOM 656 O O . VAL A 1 83 ? 3.872 16.063 -22.691 1.00 48.47 83 VAL A O 1
ATOM 659 N N . THR A 1 84 ? 2.400 14.460 -22.164 1.00 43.59 84 THR A N 1
ATOM 660 C CA . THR A 1 84 ? 3.181 13.365 -22.725 1.00 43.59 84 THR A CA 1
ATOM 661 C C . THR A 1 84 ? 3.062 13.417 -24.251 1.00 43.59 84 THR A C 1
ATOM 663 O O . THR A 1 84 ? 2.192 12.770 -24.826 1.00 43.59 84 THR A O 1
ATOM 666 N N . GLU A 1 85 ? 3.907 14.192 -24.936 1.00 43.91 85 GLU A N 1
ATOM 667 C CA . GLU A 1 85 ? 4.107 13.999 -26.378 1.00 43.91 85 GLU A CA 1
ATOM 668 C C . GLU A 1 85 ? 4.775 12.632 -26.574 1.00 43.91 85 GLU A C 1
ATOM 670 O O . GLU A 1 85 ? 5.972 12.458 -26.345 1.00 43.91 85 GLU A O 1
ATOM 675 N N . GLY A 1 86 ? 3.957 11.630 -26.897 1.00 42.50 86 GLY A N 1
ATOM 676 C CA . GLY A 1 86 ? 4.398 10.248 -27.070 1.00 42.50 86 GLY A CA 1
ATOM 677 C C . GLY A 1 86 ? 3.311 9.176 -26.969 1.00 42.50 86 GLY A C 1
ATOM 678 O O . GLY A 1 86 ? 3.643 8.007 -27.123 1.00 42.50 86 GLY A O 1
ATOM 679 N N . ALA A 1 87 ? 2.044 9.530 -26.735 1.00 42.12 87 ALA A N 1
ATOM 680 C CA . ALA A 1 87 ? 0.925 8.608 -26.917 1.00 42.12 87 ALA A CA 1
ATOM 681 C C . ALA A 1 87 ? 0.250 8.934 -28.252 1.00 42.12 87 ALA A C 1
ATOM 683 O O . ALA A 1 87 ? -0.419 9.957 -28.391 1.00 42.12 87 ALA A O 1
ATOM 684 N N . GLY A 1 88 ? 0.492 8.100 -29.264 1.00 42.44 88 GLY A N 1
ATOM 685 C CA . GLY A 1 88 ? -0.403 8.061 -30.412 1.00 42.44 88 GLY A CA 1
ATOM 686 C C . GLY A 1 88 ? -1.801 7.694 -29.921 1.00 42.44 88 GLY A C 1
ATOM 687 O O . GLY A 1 88 ? -1.919 6.772 -29.133 1.00 42.44 88 GLY A O 1
ATOM 688 N N . GLU A 1 89 ? -2.798 8.471 -30.338 1.00 44.97 89 GLU A N 1
ATOM 689 C CA . GLU A 1 89 ? -4.218 8.117 -30.538 1.00 44.97 89 GLU A CA 1
ATOM 690 C C . GLU A 1 89 ? -4.954 7.215 -29.520 1.00 44.97 89 GLU A C 1
ATOM 692 O O . GLU A 1 89 ? -6.018 6.701 -29.848 1.00 44.97 89 GLU A O 1
ATOM 697 N N . ASP A 1 90 ? -4.486 7.087 -28.280 1.00 41.56 90 ASP A N 1
ATOM 698 C CA . ASP A 1 90 ? -5.217 6.407 -27.211 1.00 41.56 90 ASP A CA 1
ATOM 699 C C . ASP A 1 90 ? -5.742 7.465 -26.222 1.00 41.56 90 ASP A C 1
ATOM 701 O O . ASP A 1 90 ? -4.986 8.052 -25.445 1.00 41.56 90 ASP A O 1
ATOM 705 N N . GLU A 1 91 ? -7.052 7.732 -26.254 1.00 49.31 91 GLU A N 1
ATOM 706 C CA . GLU A 1 91 ? -7.770 8.729 -25.428 1.00 49.31 91 GLU A CA 1
ATOM 707 C C . GLU A 1 91 ? -7.787 8.418 -23.907 1.00 49.31 91 GLU A C 1
ATOM 709 O O . GLU A 1 91 ? -8.450 9.116 -23.142 1.00 49.31 91 GLU A O 1
ATOM 714 N N . ASP A 1 92 ? -7.020 7.423 -23.443 1.00 50.47 92 ASP A N 1
ATOM 715 C CA . ASP A 1 92 ? -7.038 6.884 -22.072 1.00 50.47 92 ASP A CA 1
ATOM 716 C C . ASP A 1 92 ? -5.694 7.052 -21.318 1.00 50.47 92 ASP A C 1
ATOM 718 O O . ASP A 1 92 ? -5.347 6.275 -20.423 1.00 50.47 92 ASP A O 1
ATOM 722 N N . GLY A 1 93 ? -4.892 8.063 -21.664 1.00 54.16 93 GLY A N 1
ATOM 723 C CA . GLY A 1 93 ? -3.658 8.381 -20.937 1.00 54.16 93 GLY A CA 1
ATOM 724 C C . GLY A 1 93 ? -3.939 9.018 -19.569 1.00 54.16 93 GLY A C 1
ATOM 725 O O . GLY A 1 93 ? -4.452 10.131 -19.494 1.00 54.16 93 GLY A O 1
ATOM 726 N N . PHE A 1 94 ? -3.575 8.351 -18.468 1.00 54.53 94 PHE A N 1
ATOM 727 C CA . PHE A 1 94 ? -3.658 8.951 -17.131 1.00 54.53 94 PHE A CA 1
ATOM 728 C C . PHE A 1 94 ? -2.677 10.129 -17.002 1.00 54.53 94 PHE A C 1
ATOM 730 O O . PHE A 1 94 ? -1.464 9.938 -16.908 1.00 54.53 94 PHE A O 1
ATOM 737 N N . GLU A 1 95 ? -3.204 11.352 -16.964 1.00 64.62 95 GLU A N 1
ATOM 738 C CA . GLU A 1 95 ? -2.423 12.560 -16.699 1.00 64.62 95 GLU A CA 1
ATOM 739 C C . GLU A 1 95 ? -2.028 12.629 -15.215 1.00 64.62 95 GLU A C 1
ATOM 741 O O . GLU A 1 95 ? -2.870 12.551 -14.314 1.00 64.62 95 GLU A O 1
ATOM 746 N N . TRP A 1 96 ? -0.730 12.778 -14.937 1.00 71.69 96 TRP A N 1
ATOM 747 C CA . TRP A 1 96 ? -0.247 12.938 -13.568 1.00 71.69 96 TRP A CA 1
ATOM 748 C C . TRP A 1 96 ? -0.677 14.297 -13.001 1.00 71.69 96 TRP A C 1
ATOM 750 O O . TRP A 1 96 ? -0.170 15.345 -13.402 1.00 71.69 96 TRP A O 1
ATOM 760 N N . VAL A 1 97 ? -1.570 14.288 -12.010 1.00 67.88 97 VAL A N 1
ATOM 761 C CA . VAL A 1 97 ? -1.986 15.508 -11.309 1.00 67.88 97 VAL A CA 1
ATOM 762 C C . VAL A 1 97 ? -0.991 15.827 -10.199 1.00 67.88 97 VAL A C 1
ATOM 764 O O . VAL A 1 97 ? -0.834 15.064 -9.244 1.00 67.88 97 VAL A O 1
ATOM 767 N N . SER A 1 98 ? -0.335 16.985 -10.298 1.00 64.69 98 SER A N 1
ATOM 768 C CA . SER A 1 98 ? 0.623 17.408 -9.275 1.00 64.69 98 SER A CA 1
ATOM 769 C C . SER A 1 98 ? -0.037 17.631 -7.909 1.00 64.69 98 SER A C 1
ATOM 771 O O . SER A 1 98 ? -1.177 18.103 -7.816 1.00 64.69 98 SER A O 1
ATOM 773 N N . ARG A 1 99 ? 0.690 17.367 -6.813 1.00 63.12 99 ARG A N 1
ATOM 774 C CA . ARG A 1 99 ? 0.174 17.596 -5.440 1.00 63.12 99 ARG A CA 1
ATOM 775 C C . ARG A 1 99 ? -0.198 19.063 -5.210 1.00 63.12 99 ARG A C 1
ATOM 777 O O . ARG A 1 99 ? -1.147 19.368 -4.484 1.00 63.12 99 ARG A O 1
ATOM 784 N N . LYS A 1 100 ? 0.539 19.973 -5.850 1.00 60.88 100 LYS A N 1
ATOM 785 C CA . LYS A 1 100 ? 0.286 21.417 -5.821 1.00 60.88 100 LYS A CA 1
ATOM 786 C C . LYS A 1 100 ? -0.990 21.783 -6.585 1.00 60.88 100 LYS A C 1
ATOM 788 O O . LYS A 1 100 ? -1.774 22.581 -6.074 1.00 60.88 100 LYS A O 1
ATOM 793 N N . ALA A 1 101 ? -1.242 21.164 -7.742 1.00 59.72 101 ALA A N 1
ATOM 794 C CA . ALA A 1 101 ? -2.489 21.344 -8.488 1.00 59.72 101 ALA A CA 1
ATOM 795 C C . ALA A 1 101 ? -3.700 20.791 -7.722 1.00 59.72 101 ALA A C 1
ATOM 797 O O . ALA A 1 101 ? -4.703 21.491 -7.599 1.00 59.72 101 ALA A O 1
ATOM 798 N N . ALA A 1 102 ? -3.578 19.608 -7.106 1.00 61.16 102 ALA A N 1
ATOM 799 C CA . ALA A 1 102 ? -4.638 19.028 -6.276 1.00 61.16 102 ALA A CA 1
ATOM 800 C C . ALA A 1 102 ? -5.018 19.931 -5.086 1.00 61.16 102 ALA A C 1
ATOM 802 O O . ALA A 1 102 ? -6.189 20.039 -4.729 1.00 61.16 102 ALA A O 1
ATOM 803 N N . ARG A 1 103 ? -4.042 20.629 -4.486 1.00 57.75 103 ARG A N 1
ATOM 804 C CA . ARG A 1 103 ? -4.302 21.615 -3.422 1.00 57.75 103 ARG A CA 1
ATOM 805 C C . ARG A 1 103 ? -4.909 22.919 -3.943 1.00 57.75 103 ARG A C 1
ATOM 807 O O . ARG A 1 103 ? -5.703 23.529 -3.234 1.00 57.75 103 ARG A O 1
ATOM 814 N N . ARG A 1 104 ? -4.543 23.355 -5.153 1.00 53.38 104 ARG A N 1
ATOM 815 C CA . ARG A 1 104 ? -5.027 24.612 -5.750 1.00 53.38 104 ARG A CA 1
ATOM 816 C C . ARG A 1 104 ? -6.452 24.496 -6.300 1.00 53.38 104 ARG A C 1
ATOM 818 O O . ARG A 1 104 ? -7.202 25.459 -6.194 1.00 53.38 104 ARG A O 1
ATOM 825 N N . GLY A 1 105 ? -6.860 23.316 -6.774 1.00 50.06 105 GLY A N 1
ATOM 826 C CA . GLY A 1 105 ? -8.235 23.040 -7.219 1.00 50.06 105 GLY A CA 1
ATOM 827 C C . GLY A 1 105 ? -9.308 23.142 -6.123 1.00 50.06 105 GLY A C 1
ATOM 828 O O . GLY A 1 105 ? -10.492 23.141 -6.434 1.00 50.06 105 GLY A O 1
ATOM 829 N N . LEU A 1 106 ? -8.920 23.267 -4.848 1.00 49.44 106 LEU A N 1
ATOM 830 C CA . LEU A 1 106 ? -9.844 23.542 -3.742 1.00 49.44 106 LEU A CA 1
ATOM 831 C C . LEU A 1 106 ? -10.170 25.040 -3.564 1.00 49.44 106 LEU A C 1
ATOM 833 O O . LEU A 1 106 ? -11.039 25.363 -2.757 1.00 49.44 106 LEU A O 1
ATOM 837 N N . ALA A 1 107 ? -9.444 25.946 -4.232 1.00 46.75 107 ALA A N 1
ATOM 838 C CA . ALA A 1 107 ? -9.431 27.372 -3.894 1.00 46.75 107 ALA A CA 1
ATOM 839 C C . ALA A 1 107 ? -10.088 28.306 -4.926 1.00 46.75 107 ALA A C 1
ATOM 841 O O . ALA A 1 107 ? -10.347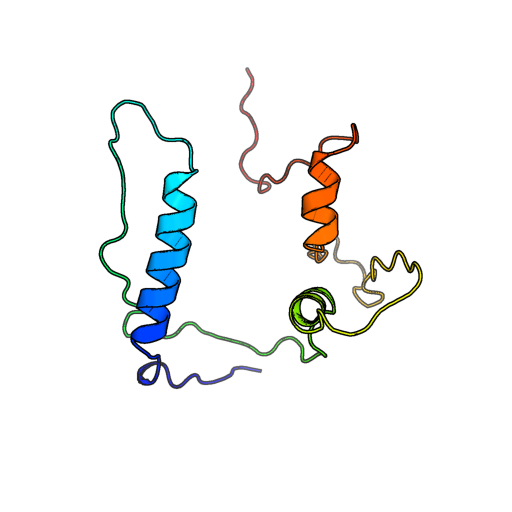 29.455 -4.582 1.00 46.75 107 ALA A O 1
ATOM 842 N N . GLU A 1 108 ? -10.390 27.858 -6.149 1.00 43.53 108 GLU A N 1
ATOM 843 C CA . GLU A 1 108 ? -11.023 28.714 -7.162 1.00 43.53 108 GLU A CA 1
ATOM 844 C C . GLU A 1 108 ? -12.136 27.995 -7.932 1.00 43.53 108 GLU A C 1
ATOM 846 O O . GLU A 1 108 ? -12.012 26.841 -8.333 1.00 43.53 108 GLU A O 1
ATOM 851 N N . ASP A 1 109 ? -13.228 28.733 -8.109 1.00 48.84 109 ASP A N 1
ATOM 852 C CA . ASP A 1 109 ? -14.499 28.417 -8.761 1.00 48.84 109 ASP A CA 1
ATOM 853 C C . ASP A 1 109 ? -14.314 28.074 -10.263 1.00 48.84 109 ASP A C 1
ATOM 855 O O . ASP A 1 109 ? -14.562 28.893 -11.148 1.00 48.84 109 ASP A O 1
ATOM 859 N N . GLY A 1 110 ? -13.805 26.871 -10.558 1.00 46.00 110 GLY A N 1
ATOM 860 C CA . GLY A 1 110 ? -13.606 26.308 -11.905 1.00 46.00 110 GLY A CA 1
ATOM 861 C C . GLY A 1 110 ? -14.419 25.022 -12.130 1.00 46.00 110 GLY A C 1
ATOM 862 O O . GLY A 1 110 ? -14.824 24.382 -11.158 1.00 46.00 110 GLY A O 1
ATOM 863 N N . PRO A 1 111 ? -14.712 24.630 -13.392 1.00 40.22 111 PRO A N 1
ATOM 864 C CA . PRO A 1 111 ? -15.712 23.606 -13.691 1.00 40.22 111 PRO A CA 1
ATOM 865 C C . PRO A 1 111 ? -15.365 22.278 -13.016 1.00 40.22 111 PRO A C 1
ATOM 867 O O . PRO A 1 111 ? -14.228 21.815 -13.073 1.00 40.22 111 PRO A O 1
ATOM 870 N N . ALA A 1 112 ? -16.370 21.686 -12.368 1.00 41.94 112 ALA A N 1
ATOM 871 C CA . ALA A 1 112 ? -16.255 20.477 -11.568 1.00 41.94 112 ALA A CA 1
ATOM 872 C C . ALA A 1 112 ? -15.769 19.285 -12.408 1.00 41.94 112 ALA A C 1
ATOM 874 O O . ALA A 1 112 ? -16.566 18.529 -12.967 1.00 41.94 112 ALA A O 1
ATOM 875 N N . TYR A 1 113 ? -14.454 19.086 -12.474 1.00 42.12 113 TYR A N 1
ATOM 876 C CA . TYR A 1 113 ? -13.884 17.816 -12.896 1.00 42.12 113 TYR A CA 1
ATOM 877 C C . TYR A 1 113 ? -14.171 16.796 -11.795 1.00 42.12 113 TYR A C 1
ATOM 879 O O . TYR A 1 113 ? -13.546 16.762 -10.735 1.00 42.12 113 TYR A O 1
ATOM 887 N N . HIS A 1 114 ? -15.214 16.004 -12.023 1.00 42.00 114 HIS A N 1
ATOM 888 C CA . HIS A 1 114 ? -15.618 14.928 -11.137 1.00 42.00 114 HIS A CA 1
ATOM 889 C C . HIS A 1 114 ? -14.522 13.856 -11.087 1.00 42.00 114 HIS A C 1
ATOM 891 O O . HIS A 1 114 ? -14.350 13.090 -12.030 1.00 42.00 114 HIS A O 1
ATOM 897 N N . HIS A 1 115 ? -13.836 13.747 -9.947 1.00 46.00 115 HIS A N 1
ATOM 898 C CA . HIS A 1 115 ? -12.989 12.605 -9.584 1.00 46.00 115 HIS A CA 1
ATOM 899 C C . HIS A 1 115 ? -13.828 11.353 -9.266 1.00 46.00 115 HIS A C 1
ATOM 901 O O . HIS A 1 115 ? -13.730 10.786 -8.177 1.00 46.00 115 HIS A O 1
ATOM 907 N N . LEU A 1 116 ? -14.696 10.932 -10.187 1.00 43.09 116 LEU A N 1
ATOM 908 C CA . LEU A 1 116 ? -15.444 9.685 -10.057 1.00 43.09 116 LEU A CA 1
ATOM 909 C C . LEU A 1 116 ? -15.070 8.724 -11.191 1.00 43.09 116 LEU A C 1
ATOM 911 O O . LEU A 1 116 ? -15.018 9.140 -12.347 1.00 43.09 116 LEU A O 1
ATOM 915 N N . PRO A 1 117 ? -14.833 7.436 -10.884 1.00 44.12 117 PRO A N 1
ATOM 916 C CA . PRO A 1 117 ? -14.564 6.432 -11.902 1.00 44.12 117 PRO A CA 1
ATOM 917 C C . PRO A 1 117 ? -15.785 6.231 -12.826 1.00 44.12 117 PRO A C 1
ATOM 919 O O . PRO A 1 117 ? -16.930 6.341 -12.372 1.00 44.12 117 PRO A O 1
ATOM 922 N N . PRO A 1 118 ? -15.575 5.874 -14.110 1.00 49.31 118 PRO A N 1
ATOM 923 C CA . PRO A 1 118 ? -16.597 5.926 -15.168 1.00 49.31 118 PRO A CA 1
ATOM 924 C C . PRO A 1 118 ? -17.777 4.941 -15.025 1.00 49.31 118 PRO A C 1
ATOM 926 O O . PRO A 1 118 ? -18.665 4.917 -15.878 1.00 49.31 118 PRO A O 1
ATOM 929 N N . HIS A 1 119 ? -17.840 4.142 -13.955 1.00 50.66 119 HIS A N 1
ATOM 930 C CA . HIS A 1 119 ? -18.885 3.133 -13.744 1.00 50.66 119 HIS A CA 1
ATOM 931 C C . HIS A 1 119 ? -19.945 3.500 -12.690 1.00 50.66 119 HIS A C 1
ATOM 933 O O . HIS A 1 119 ? -20.892 2.739 -12.507 1.00 50.66 119 HIS A O 1
ATOM 939 N N . ILE A 1 120 ? -19.876 4.674 -12.052 1.00 47.69 120 ILE A N 1
ATOM 940 C CA . ILE A 1 120 ? -20.972 5.178 -11.202 1.00 47.69 120 ILE A CA 1
ATOM 941 C C . ILE A 1 120 ? -21.798 6.177 -12.017 1.00 47.69 120 ILE A C 1
ATOM 943 O O . ILE A 1 120 ? -21.756 7.390 -11.820 1.00 47.69 120 ILE A O 1
ATOM 947 N N . ARG A 1 121 ? -22.543 5.656 -12.998 1.00 47.22 121 ARG A N 1
ATOM 948 C CA . ARG A 1 121 ? -23.584 6.428 -13.683 1.00 47.22 121 ARG A CA 1
ATOM 949 C C . ARG A 1 121 ? -24.770 6.577 -12.736 1.00 47.22 121 ARG A C 1
ATOM 951 O O . ARG A 1 121 ? -25.358 5.584 -12.317 1.00 47.22 121 ARG A O 1
ATOM 958 N N . TYR A 1 122 ? -25.128 7.817 -12.417 1.00 46.06 122 TYR A N 1
ATOM 959 C CA . TYR A 1 122 ? -26.371 8.137 -11.725 1.00 46.06 122 TYR A CA 1
ATOM 960 C C . TYR A 1 122 ? -27.557 7.531 -12.484 1.00 46.06 122 TYR A C 1
ATOM 962 O O . TYR A 1 122 ? -27.837 7.904 -13.622 1.00 46.06 122 TYR A O 1
ATOM 970 N N . GLY A 1 123 ? -28.269 6.612 -11.835 1.00 48.00 123 GLY A N 1
ATOM 971 C CA . GLY A 1 123 ? -29.643 6.307 -12.197 1.00 48.00 123 GLY A CA 1
ATOM 972 C C . GLY A 1 123 ? -30.498 7.535 -11.905 1.00 48.00 123 GLY A C 1
ATOM 973 O O . GLY A 1 123 ? -30.553 8.003 -10.767 1.00 48.00 123 GLY A O 1
ATOM 974 N N . ARG A 1 124 ? -31.162 8.063 -12.929 1.00 39.19 124 ARG A N 1
ATOM 975 C CA . ARG A 1 124 ? -32.257 9.013 -12.764 1.00 39.19 124 ARG A CA 1
ATOM 976 C C . ARG A 1 124 ? -33.421 8.527 -13.618 1.00 39.19 124 ARG A C 1
ATOM 978 O O . ARG A 1 124 ? -33.237 8.249 -14.800 1.00 39.19 124 ARG A O 1
ATOM 985 N N . SER A 1 125 ? -34.556 8.356 -12.944 1.00 44.59 125 SER A N 1
ATOM 986 C CA . SER A 1 125 ? -35.897 8.142 -13.496 1.00 44.59 125 SER A CA 1
ATOM 987 C C . SER A 1 125 ? -36.261 9.170 -14.557 1.00 44.59 125 SER A C 1
ATOM 989 O O . SER A 1 125 ? -35.907 10.351 -14.313 1.00 44.59 125 SER A O 1
#

pLDDT: mean 71.3, std 21.88, range [39.19, 96.62]

Radius of gyration: 20.3 Å; chains: 1; bounding box: 54×46×46 Å

Sequence (125 aa):
MSIELEWQKLNPSLATTLVDILNRQLTTTQRPSFIGPVEISSLDFGTVPPDVELVDLRDIYRDFLEDSESGSESEAEHENVKVTEGAGEDEDGFEWVSRKAARRGLAEDGPAYHHLPPHIRYGRS

Organism: NCBI:txid180088

Secondary structure (DSSP, 8-state):
-B----GGG--HHHHHHHHHHHHHHHHHS---TT------------SSPPP-B-----PPPHHHHTTT-TT-------------TT--S-TT------HHHHHHTTTS---------TT-PPP--